Protein AF-A0A919ETE4-F1 (afdb_monomer)

Solvent-accessible surface area (backbone atoms only — not comparable to full-atom values): 8844 Å² total; per-residue (Å²): 81,72,77,43,59,31,54,39,94,52,47,66,60,52,53,51,51,52,54,72,72,40,58,71,69,30,76,49,52,43,32,42,53,29,65,78,16,50,42,47,67,75,45,42,98,31,30,56,82,55,47,74,87,55,42,72,46,75,54,49,67,69,58,55,54,50,52,41,42,78,70,48,30,44,78,79,45,79,37,37,54,84,43,38,67,59,46,56,53,28,39,25,54,49,49,52,47,41,70,76,53,60,84,50,76,52,91,86,49,97,58,77,67,52,71,66,57,54,49,54,46,51,52,51,54,61,70,40,45,65,58,45,51,51,25,43,49,41,19,58,70,60,38,52,86,40,18,50,84,70,40,46,18,52,15,35,28,41,35,27,31,34,97

Radius of gyration: 19.43 Å; Cα contacts (8 Å, |Δi|>4): 236; chains: 1; bounding box: 45×38×51 Å

Organism: NCBI:txid68183

Foldseek 3Di:
DAAPLQQDPCSLVVLLVVLVPADAQGKDKDKAFACQFVLCVVLPVQFCSVVPPRRVDHDHPVRVCVSCVVSQKDWPDKFQLVSADLCRQLSSLVVVLCVVLPDQCDPPHPDHDDPVSVVVSVVSVVVCVVVSVVSSCCSPPPCSVCCVVVSNRRMMMTMIGHD

Secondary structure (DSSP, 8-state):
-BS-GGG-S-HHHHHHHHHHHSPTT-EEEEEEE-TTSHHHHHHGGG-GGG-TTT------HHHHHHHHHHTTEEEEEEESTTT--TTHHHHHHHHHHHHHS-----TTSSSPPPHHHHHHHHHHHHHHHHHHHHHHHIIIIIITTTHHHHT--SEEEEEEEE-

Nearest PDB structures (foldseek):
  1vlm-assembly2_B  TM=7.765E-01  e=6.508E-02  Thermotoga maritima MSB8
  8zc7-assembly1_A  TM=5.623E-01  e=4.227E-02  Streptomyces caespitosus
  8zc8-assembly1_A  TM=5.745E-01  e=7.361E-02  Streptomyces caespitosus
  2aot-assembly2_B  TM=4.335E-01  e=1.577E-02  Homo sapiens
  1jqe-assembly1_A  TM=4.338E-01  e=2.146E-02  Homo sapiens

Structure (mmCIF, N/CA/C/O backbone):
data_AF-A0A919ETE4-F1
#
_entry.id   AF-A0A919ETE4-F1
#
loop_
_atom_site.group_PDB
_atom_site.id
_atom_site.type_symbol
_atom_site.label_atom_id
_atom_site.label_alt_id
_atom_site.label_comp_id
_atom_site.label_asym_id
_atom_site.label_entity_id
_atom_site.label_seq_id
_atom_site.pdbx_PDB_ins_code
_atom_site.Cartn_x
_atom_site.Cartn_y
_atom_site.Cartn_z
_atom_site.occupancy
_atom_site.B_iso_or_equiv
_atom_site.auth_seq_id
_atom_site.auth_comp_id
_atom_site.auth_asym_id
_atom_site.auth_atom_id
_atom_site.pdbx_PDB_model_num
ATOM 1 N N . MET A 1 1 ? 1.341 -3.177 13.742 1.00 96.56 1 MET A N 1
ATOM 2 C CA . MET A 1 1 ? 1.695 -3.990 12.565 1.00 96.56 1 MET A CA 1
ATOM 3 C C . MET A 1 1 ? 1.726 -3.050 11.376 1.00 96.56 1 MET A C 1
ATOM 5 O O . MET A 1 1 ? 0.670 -2.587 10.974 1.00 96.56 1 MET A O 1
ATOM 9 N N . PHE A 1 2 ? 2.913 -2.691 10.897 1.00 97.12 2 PHE A N 1
ATOM 10 C CA . PHE A 1 2 ? 3.079 -1.815 9.735 1.00 97.12 2 PHE A CA 1
ATOM 11 C C . PHE A 1 2 ? 3.636 -2.656 8.604 1.00 97.12 2 PHE A C 1
ATOM 13 O O . PHE A 1 2 ? 4.703 -3.237 8.794 1.00 97.12 2 PHE A O 1
ATOM 20 N N . HIS A 1 3 ? 2.906 -2.745 7.497 1.00 96.62 3 HIS A N 1
ATOM 21 C CA . HIS A 1 3 ? 3.310 -3.496 6.314 1.00 96.62 3 HIS A CA 1
ATOM 22 C C . HIS A 1 3 ? 3.853 -4.897 6.632 1.00 96.62 3 HIS A C 1
ATOM 24 O O . HIS A 1 3 ? 4.999 -5.244 6.357 1.00 96.62 3 HIS A O 1
ATOM 30 N N . TYR A 1 4 ? 3.041 -5.668 7.352 1.00 96.88 4 TYR A N 1
ATOM 31 C CA . TYR A 1 4 ? 3.407 -6.978 7.892 1.00 96.88 4 TYR A CA 1
ATOM 32 C C . TYR A 1 4 ? 2.308 -8.007 7.645 1.00 96.88 4 TYR A C 1
ATOM 34 O O . TYR A 1 4 ? 2.584 -9.125 7.219 1.00 96.88 4 TYR A O 1
ATOM 42 N N . LEU A 1 5 ? 1.056 -7.644 7.931 1.00 97.88 5 LEU A N 1
ATOM 43 C CA . LEU A 1 5 ? -0.057 -8.589 7.934 1.00 97.88 5 LEU A CA 1
ATOM 44 C C . LEU A 1 5 ? -0.320 -9.171 6.534 1.00 97.88 5 LEU A C 1
ATOM 46 O O . LEU A 1 5 ? -0.675 -10.339 6.415 1.00 97.88 5 LEU A O 1
ATOM 50 N N . GLU A 1 6 ? -0.088 -8.384 5.484 1.00 97.31 6 GLU A N 1
ATOM 51 C CA . GLU A 1 6 ? -0.179 -8.783 4.077 1.00 97.31 6 GLU A CA 1
ATOM 52 C C . GLU A 1 6 ? 0.856 -9.841 3.664 1.00 97.31 6 GLU A C 1
ATOM 54 O O . GLU A 1 6 ? 0.636 -10.566 2.693 1.00 97.31 6 GLU A O 1
ATOM 59 N N . HIS A 1 7 ? 1.959 -9.950 4.410 1.00 97.38 7 HIS A N 1
ATOM 60 C CA . HIS A 1 7 ? 3.019 -10.937 4.202 1.00 97.38 7 HIS A CA 1
ATOM 61 C C . HIS A 1 7 ? 2.805 -12.224 5.008 1.00 97.38 7 HIS A C 1
ATOM 63 O O . HIS A 1 7 ? 3.487 -13.222 4.765 1.00 97.38 7 HIS A O 1
ATOM 69 N N . SER A 1 8 ? 1.901 -12.213 5.994 1.00 96.69 8 SER A N 1
ATOM 70 C CA . SER A 1 8 ? 1.642 -13.391 6.820 1.00 96.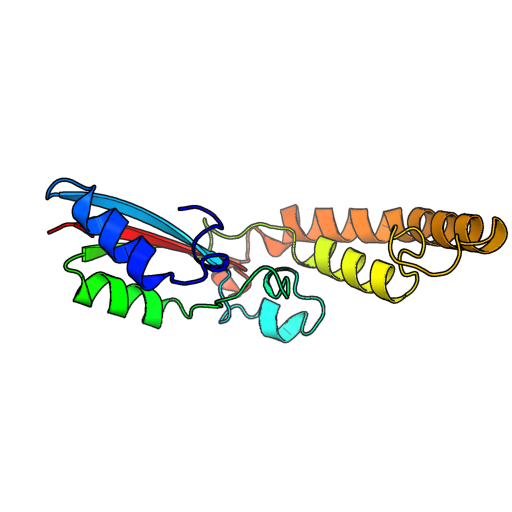69 8 SER A CA 1
ATOM 71 C C . SER A 1 8 ? 0.990 -14.496 5.994 1.00 96.69 8 SER A C 1
ATOM 73 O O . SER A 1 8 ? 0.146 -14.232 5.148 1.00 96.69 8 SER A O 1
ATOM 75 N N . THR A 1 9 ? 1.358 -15.748 6.264 1.00 96.56 9 THR A N 1
ATOM 76 C CA . THR A 1 9 ? 0.700 -16.925 5.669 1.00 96.56 9 THR A CA 1
ATOM 77 C C . THR A 1 9 ? -0.628 -17.262 6.351 1.00 96.56 9 THR A C 1
ATOM 79 O O . THR A 1 9 ? -1.449 -17.975 5.777 1.00 96.56 9 THR A O 1
ATOM 82 N N . ASP A 1 10 ? -0.844 -16.754 7.568 1.00 97.50 10 ASP A N 1
ATOM 83 C CA . ASP A 1 10 ? -2.084 -16.891 8.330 1.00 97.50 10 ASP A CA 1
ATOM 84 C C . ASP A 1 10 ? -2.359 -15.576 9.082 1.00 97.50 10 ASP A C 1
ATOM 86 O O . ASP A 1 10 ? -2.061 -15.447 10.275 1.00 97.50 10 ASP A O 1
ATOM 90 N N . PRO A 1 11 ? -2.905 -14.558 8.394 1.00 97.44 11 PRO A N 1
ATOM 91 C CA . PRO A 1 11 ? -3.186 -13.272 9.017 1.00 97.44 11 PRO A CA 1
ATOM 92 C C . PRO A 1 11 ? -4.208 -13.386 10.149 1.00 97.44 11 PRO A C 1
ATOM 94 O O . PRO A 1 11 ? -4.194 -12.582 11.076 1.00 97.44 11 PRO A O 1
ATOM 97 N N . ASP A 1 12 ? -5.094 -14.381 10.109 1.00 97.81 12 ASP A N 1
ATOM 98 C CA . ASP A 1 12 ? -6.099 -14.549 11.148 1.00 97.81 12 ASP A CA 1
ATOM 99 C C . ASP A 1 12 ? -5.476 -15.007 12.471 1.00 97.81 12 ASP A C 1
ATOM 101 O O . ASP A 1 12 ? -5.833 -14.516 13.545 1.00 97.81 12 ASP A O 1
ATOM 105 N N . ARG A 1 13 ? -4.491 -15.907 12.405 1.00 98.31 13 ARG A N 1
ATOM 106 C CA . ARG A 1 13 ? -3.678 -16.272 13.567 1.00 98.31 13 ARG A CA 1
ATOM 107 C C . ARG A 1 13 ? -2.951 -15.066 14.157 1.00 98.31 13 ARG A C 1
ATOM 109 O O . ARG A 1 13 ? -2.966 -14.923 15.378 1.00 98.31 13 ARG A O 1
ATOM 116 N N . GLU A 1 14 ? -2.383 -14.193 13.327 1.00 98.38 14 GLU A N 1
ATOM 117 C CA . GLU A 1 14 ? -1.711 -12.971 13.797 1.00 98.38 14 GLU A CA 1
ATOM 118 C C . GLU A 1 14 ? -2.676 -12.026 14.532 1.00 98.38 14 GLU A C 1
ATOM 120 O O . GLU A 1 14 ? -2.351 -11.496 15.596 1.00 98.38 14 GLU A O 1
ATOM 125 N N . LEU A 1 15 ? -3.899 -11.851 14.017 1.00 98.50 15 LEU A N 1
ATOM 126 C CA . LEU A 1 15 ? -4.918 -11.021 14.667 1.00 98.50 15 LEU A CA 1
ATOM 127 C C . LEU A 1 15 ? -5.379 -11.602 16.011 1.00 98.50 15 LEU A C 1
ATOM 129 O O . LEU A 1 15 ? -5.535 -10.853 16.979 1.00 98.50 15 LEU A O 1
ATOM 133 N N . ARG A 1 16 ? -5.573 -12.926 16.101 1.00 98.56 16 ARG A N 1
ATOM 134 C CA . ARG A 1 16 ? -5.905 -13.596 17.372 1.00 98.56 16 ARG A CA 1
ATOM 135 C C . ARG A 1 16 ? -4.775 -13.464 18.390 1.00 98.56 16 ARG A C 1
ATOM 137 O O . ARG A 1 16 ? -5.040 -13.110 19.535 1.00 98.56 16 ARG A O 1
ATOM 144 N N . ALA A 1 17 ? -3.529 -13.669 17.966 1.00 98.31 17 ALA A N 1
ATOM 145 C CA . ALA A 1 17 ? -2.362 -13.498 18.828 1.00 98.31 17 ALA A CA 1
ATOM 146 C C . ALA A 1 17 ? -2.249 -12.055 19.349 1.00 98.31 17 ALA A C 1
ATOM 148 O O . ALA A 1 17 ? -1.993 -11.837 20.533 1.00 98.31 17 ALA A O 1
ATOM 149 N N . ALA A 1 18 ? -2.514 -11.059 18.497 1.00 98.19 18 ALA A N 1
ATOM 150 C CA . ALA A 1 18 ? -2.558 -9.662 18.917 1.00 98.19 18 ALA A CA 1
ATOM 151 C C . ALA A 1 18 ? -3.674 -9.394 19.940 1.00 98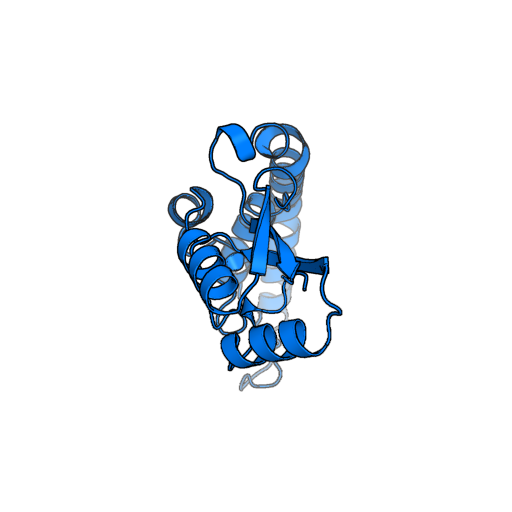.19 18 ALA A C 1
ATOM 153 O O . ALA A 1 18 ? -3.456 -8.664 20.905 1.00 98.19 18 ALA A O 1
ATOM 154 N N . HIS A 1 19 ? -4.855 -9.995 19.760 1.00 98.19 19 HIS A N 1
ATOM 155 C CA . HIS A 1 19 ? -5.939 -9.905 20.738 1.00 98.19 19 HIS A CA 1
ATOM 156 C C . HIS A 1 19 ? -5.532 -10.495 22.091 1.00 98.19 19 HIS A C 1
ATOM 158 O O . HIS A 1 19 ? -5.686 -9.830 23.112 1.00 98.19 19 HIS A O 1
ATOM 164 N N . GLU A 1 20 ? -4.979 -11.710 22.105 1.00 98.00 20 GLU A N 1
ATOM 165 C CA . GLU A 1 20 ? -4.532 -12.393 23.325 1.00 98.00 20 GLU A CA 1
ATOM 166 C C . GLU A 1 20 ? -3.457 -11.601 24.080 1.00 98.00 20 GLU A C 1
ATOM 168 O O . GLU A 1 20 ? -3.528 -11.496 25.305 1.00 98.00 20 GLU A O 1
ATOM 173 N N . ALA A 1 21 ? -2.506 -11.002 23.358 1.00 98.00 21 ALA A N 1
ATOM 174 C CA . ALA A 1 21 ? -1.392 -10.257 23.939 1.00 98.00 21 ALA A CA 1
ATOM 175 C C . ALA A 1 21 ? -1.785 -8.890 24.532 1.00 98.00 21 ALA A C 1
ATOM 177 O O . ALA A 1 21 ? -1.102 -8.387 25.426 1.00 98.00 21 ALA A O 1
ATOM 178 N N . LEU A 1 22 ? -2.851 -8.256 24.037 1.00 98.25 22 LEU A N 1
ATOM 179 C CA . LEU A 1 22 ? -3.281 -6.933 24.499 1.00 98.25 22 LEU A CA 1
ATOM 180 C C . LEU A 1 22 ? -4.125 -7.035 25.767 1.00 98.25 22 LEU A C 1
ATOM 182 O O . LEU A 1 22 ? -5.050 -7.825 25.815 1.00 98.25 22 LEU A O 1
ATOM 186 N N . CYS A 1 23 ? -3.912 -6.181 26.765 1.00 97.12 23 CYS A N 1
ATOM 187 C CA . CYS A 1 23 ? -4.875 -6.045 27.865 1.00 97.12 23 CYS A CA 1
ATOM 188 C C . CYS A 1 23 ? -6.228 -5.492 27.359 1.00 97.12 23 CYS A C 1
ATOM 190 O O . CYS A 1 23 ? -6.251 -4.798 26.335 1.00 97.12 23 CYS A O 1
ATOM 192 N N . PRO A 1 24 ? -7.349 -5.717 28.076 1.00 97.25 24 PRO A N 1
ATOM 193 C CA . PRO A 1 24 ? -8.601 -5.004 27.815 1.00 97.25 24 PRO A CA 1
ATOM 194 C C . PRO A 1 24 ? -8.378 -3.484 27.767 1.00 97.25 24 PRO A C 1
ATOM 196 O O . PRO A 1 24 ? -7.654 -2.929 28.596 1.00 97.25 24 PRO A O 1
ATOM 199 N N . GLY A 1 25 ? -8.940 -2.810 26.762 1.00 97.44 25 GLY A N 1
ATOM 200 C CA . GLY A 1 25 ? -8.687 -1.391 26.478 1.00 97.44 25 GLY A CA 1
ATOM 201 C C . GLY A 1 25 ? -7.383 -1.090 25.720 1.00 97.44 25 GLY A C 1
ATOM 202 O O . GLY A 1 25 ? -7.165 0.057 25.322 1.00 97.44 25 GLY A O 1
ATOM 203 N N . GLY A 1 26 ? -6.528 -2.089 25.482 1.00 98.25 26 GLY A N 1
ATOM 204 C CA . GLY A 1 26 ? -5.322 -1.973 24.661 1.00 98.25 26 GLY A CA 1
ATOM 205 C C . GLY A 1 26 ? -5.638 -1.701 23.188 1.00 98.25 26 GLY A C 1
ATOM 206 O O . GLY A 1 26 ? -6.717 -2.039 22.703 1.00 98.25 26 GLY A O 1
ATOM 207 N N . HIS A 1 27 ? -4.698 -1.082 22.468 1.00 98.50 27 HIS A N 1
ATOM 208 C CA . HIS A 1 27 ? -4.883 -0.700 21.067 1.00 98.50 27 HIS A CA 1
ATOM 209 C C . HIS A 1 27 ? -3.974 -1.506 20.140 1.00 98.50 27 HIS A C 1
ATOM 211 O O . HIS A 1 27 ? -2.772 -1.625 20.368 1.00 98.50 27 HIS A O 1
ATOM 217 N N . LEU A 1 28 ? -4.563 -2.004 19.060 1.00 98.56 28 LEU A N 1
ATOM 218 C CA . LEU A 1 28 ? -3.899 -2.601 17.919 1.00 98.56 28 LEU A CA 1
ATOM 219 C C . LEU A 1 28 ? -3.926 -1.603 16.763 1.00 98.56 28 LEU A C 1
ATOM 221 O O . LEU A 1 28 ? -4.991 -1.157 16.344 1.00 98.56 28 LEU A O 1
ATOM 225 N N . LEU A 1 29 ? -2.753 -1.265 16.239 1.00 98.50 29 LEU A N 1
ATOM 226 C CA . LEU A 1 29 ? -2.610 -0.461 15.029 1.00 98.50 29 LEU A CA 1
ATOM 227 C C . LEU A 1 29 ? -2.157 -1.370 13.888 1.00 98.50 29 LEU A C 1
ATOM 229 O O . LEU A 1 29 ? -1.144 -2.066 14.023 1.00 98.50 29 LEU A O 1
ATOM 233 N N . ILE A 1 30 ? -2.902 -1.366 12.785 1.00 98.62 30 ILE A N 1
ATOM 234 C CA . ILE A 1 30 ? -2.595 -2.124 11.567 1.00 98.62 30 ILE A CA 1
ATOM 235 C C . ILE A 1 30 ? -2.560 -1.160 10.388 1.00 98.62 30 ILE A C 1
ATOM 237 O O . ILE A 1 30 ? -3.502 -0.396 10.209 1.00 98.62 30 ILE A O 1
ATOM 241 N N . GLU A 1 31 ? -1.504 -1.226 9.589 1.00 98.62 31 GLU A N 1
ATOM 242 C CA . GLU A 1 31 ? -1.357 -0.514 8.321 1.00 98.62 31 GLU A CA 1
ATOM 243 C C . GLU A 1 31 ? -0.952 -1.509 7.238 1.00 98.62 31 GLU A C 1
ATOM 245 O O . GLU A 1 31 ? 0.014 -2.253 7.426 1.00 98.62 31 GLU A O 1
ATOM 250 N N . VAL A 1 32 ? -1.727 -1.552 6.154 1.00 98.19 32 VAL A N 1
ATOM 251 C CA . VAL A 1 32 ? -1.556 -2.485 5.031 1.00 98.19 32 VAL A CA 1
ATOM 252 C C . VAL A 1 32 ? -1.943 -1.798 3.713 1.00 98.19 32 VAL A C 1
ATOM 254 O O . VAL A 1 32 ? -2.668 -0.797 3.740 1.00 98.19 32 VAL A O 1
ATOM 257 N N . PRO A 1 33 ? -1.499 -2.322 2.556 1.00 97.88 33 PRO A N 1
ATOM 258 C CA . PRO A 1 33 ? -1.925 -1.848 1.249 1.00 97.88 33 PRO A CA 1
ATOM 259 C C . PRO A 1 33 ? -3.441 -1.820 1.081 1.00 97.88 33 PRO A C 1
ATOM 261 O O . PRO A 1 33 ? -4.137 -2.743 1.507 1.00 97.88 33 PRO A O 1
ATOM 264 N N . ASP A 1 34 ? -3.933 -0.795 0.390 1.00 97.69 34 ASP A N 1
ATOM 265 C CA . ASP A 1 34 ? -5.348 -0.648 0.067 1.00 97.69 34 ASP A CA 1
ATOM 266 C C . ASP A 1 34 ? -5.636 -1.122 -1.369 1.00 97.69 34 ASP A C 1
ATOM 268 O O . ASP A 1 34 ? -5.406 -0.363 -2.317 1.00 97.69 34 ASP A O 1
ATOM 272 N N . PRO A 1 35 ? -6.161 -2.346 -1.581 1.00 96.38 35 PRO A N 1
ATOM 273 C CA . PRO A 1 35 ? -6.520 -2.811 -2.921 1.00 96.38 35 PRO A CA 1
ATOM 274 C C . PRO A 1 35 ? -7.683 -2.038 -3.556 1.00 96.38 35 PRO A C 1
ATOM 276 O O . PRO A 1 35 ? -7.910 -2.175 -4.759 1.00 96.38 35 PRO A O 1
ATOM 279 N N . GLU A 1 36 ? -8.433 -1.250 -2.782 1.00 96.75 36 GLU A N 1
ATOM 280 C CA . GLU A 1 36 ? -9.528 -0.408 -3.272 1.00 96.75 36 GLU A CA 1
ATOM 281 C C . GLU A 1 36 ? -9.040 0.983 -3.715 1.00 96.75 36 GLU A C 1
ATOM 283 O O . GLU A 1 36 ? -9.802 1.752 -4.316 1.00 96.75 36 GLU A O 1
ATOM 288 N N . SER A 1 37 ? -7.752 1.281 -3.510 1.00 96.88 37 SER A N 1
ATOM 289 C CA . SER A 1 37 ? -7.098 2.481 -4.018 1.00 96.88 37 SER A CA 1
ATOM 290 C C . SER A 1 37 ? -7.292 2.634 -5.522 1.00 96.88 37 SER A C 1
ATOM 292 O O . SER A 1 37 ? -7.093 1.704 -6.312 1.00 96.88 37 SER A O 1
ATOM 294 N N . ARG A 1 38 ? -7.575 3.856 -5.981 1.00 97.12 38 ARG A N 1
ATOM 295 C CA . ARG A 1 38 ? -7.626 4.131 -7.423 1.00 97.12 38 ARG A CA 1
ATOM 296 C C . ARG A 1 38 ? -6.268 3.931 -8.089 1.00 97.12 38 ARG A C 1
ATOM 298 O O . ARG A 1 38 ? -6.245 3.636 -9.285 1.00 97.12 38 ARG A O 1
ATOM 305 N N . TYR A 1 39 ? -5.158 4.025 -7.349 1.00 96.75 39 TYR A N 1
ATOM 306 C CA . TYR A 1 39 ? -3.843 3.699 -7.899 1.00 96.75 39 TYR A CA 1
ATOM 307 C C . TYR A 1 39 ? -3.709 2.238 -8.312 1.00 96.75 39 TYR A C 1
ATOM 309 O O . TYR A 1 39 ? -3.125 1.985 -9.366 1.00 96.75 39 TYR A O 1
ATOM 317 N N . ALA A 1 40 ? -4.346 1.307 -7.599 1.00 96.06 40 ALA A N 1
ATOM 318 C CA . ALA A 1 40 ? -4.366 -0.102 -7.984 1.00 96.06 40 ALA A CA 1
ATOM 319 C C . ALA A 1 40 ? -4.915 -0.298 -9.407 1.00 96.06 40 ALA A C 1
ATOM 321 O O . ALA A 1 40 ? -4.379 -1.079 -10.195 1.00 96.06 40 ALA A O 1
ATOM 322 N N . ARG A 1 41 ? -5.948 0.473 -9.778 1.00 95.69 41 ARG A N 1
ATOM 323 C CA . ARG A 1 41 ? -6.524 0.454 -11.131 1.00 95.69 41 ARG A CA 1
ATOM 324 C C . ARG A 1 41 ? -5.703 1.258 -12.140 1.00 95.69 41 ARG A C 1
ATOM 326 O O . ARG A 1 41 ? -5.516 0.786 -13.257 1.00 95.69 41 ARG A O 1
ATOM 333 N N . LEU A 1 42 ? -5.254 2.462 -11.782 1.00 97.25 42 LEU A N 1
ATOM 334 C CA . LEU A 1 42 ? -4.554 3.368 -12.705 1.00 97.25 42 LEU A CA 1
ATOM 335 C C . LEU A 1 42 ? -3.171 2.848 -13.100 1.00 97.25 42 LEU A C 1
ATOM 337 O O . LEU A 1 42 ? -2.808 2.891 -14.272 1.00 97.25 42 LEU A O 1
ATOM 341 N N . LEU A 1 43 ? -2.405 2.361 -12.126 1.00 97.62 43 LEU A N 1
ATOM 342 C CA . LEU A 1 43 ? -1.053 1.857 -12.350 1.00 97.62 43 LEU A CA 1
ATOM 343 C C . LEU A 1 43 ? -1.066 0.390 -12.792 1.00 97.62 43 LEU A C 1
ATOM 345 O O . LEU A 1 43 ? -0.108 -0.073 -13.415 1.00 97.62 43 LEU A O 1
ATOM 349 N N . GLY A 1 44 ? -2.166 -0.331 -12.544 1.00 96.50 44 GLY A N 1
ATOM 350 C CA . GLY A 1 44 ? -2.359 -1.703 -13.002 1.00 96.50 44 GLY A CA 1
ATOM 351 C C . GLY A 1 44 ? -1.182 -2.576 -12.581 1.00 96.50 44 GLY A C 1
ATOM 352 O O . GLY A 1 44 ? -0.778 -2.548 -11.425 1.00 96.50 44 GLY A O 1
ATOM 353 N N . ARG A 1 45 ? -0.564 -3.296 -13.524 1.00 95.88 45 ARG A N 1
ATOM 354 C CA . ARG A 1 45 ? 0.607 -4.158 -13.255 1.00 95.88 45 ARG A CA 1
ATOM 355 C C . ARG A 1 45 ? 1.828 -3.439 -12.659 1.00 95.88 45 ARG A C 1
ATOM 357 O O . ARG A 1 45 ? 2.734 -4.110 -12.182 1.00 95.88 45 ARG A O 1
ATOM 364 N N . TRP A 1 46 ? 1.873 -2.108 -12.719 1.00 97.38 46 TRP A N 1
ATOM 365 C CA . TRP A 1 46 ? 2.962 -1.284 -12.189 1.00 97.38 46 TRP A CA 1
ATOM 366 C C . TRP A 1 46 ? 2.681 -0.732 -10.792 1.00 97.38 46 TRP A C 1
ATOM 368 O O . TRP A 1 46 ? 3.471 0.053 -10.277 1.00 97.38 46 TRP A O 1
ATOM 378 N N . TRP A 1 47 ? 1.561 -1.105 -10.175 1.00 97.69 47 TRP A N 1
ATOM 379 C CA . TRP A 1 47 ? 1.286 -0.721 -8.800 1.00 97.69 47 TRP A CA 1
ATOM 380 C C . TRP A 1 47 ? 2.152 -1.553 -7.846 1.00 97.69 47 TRP A C 1
ATOM 382 O O . TRP A 1 47 ? 1.994 -2.772 -7.750 1.00 97.69 47 TRP A O 1
ATOM 392 N N . LEU A 1 48 ? 3.090 -0.892 -7.160 1.00 96.38 48 LEU A N 1
ATOM 393 C CA . LEU A 1 48 ? 4.065 -1.542 -6.278 1.00 96.38 48 LEU A CA 1
ATOM 394 C C . LEU A 1 48 ? 3.430 -2.466 -5.232 1.00 96.38 48 LEU A C 1
ATOM 396 O O . LEU A 1 48 ? 3.943 -3.575 -5.074 1.00 96.38 48 LEU A O 1
ATOM 400 N N . PRO A 1 49 ? 2.322 -2.091 -4.564 1.00 96.44 49 PRO A N 1
ATOM 401 C CA . PRO A 1 49 ? 1.717 -2.931 -3.542 1.00 96.44 49 PRO A CA 1
ATOM 402 C C . PRO A 1 49 ? 1.130 -4.253 -4.036 1.00 96.44 49 PRO A C 1
ATOM 404 O O . PRO A 1 49 ? 0.712 -5.048 -3.202 1.00 96.44 49 PRO A O 1
ATOM 407 N N . TRP A 1 50 ? 1.131 -4.568 -5.338 1.00 95.25 50 TRP A N 1
ATOM 408 C CA . TRP A 1 50 ? 0.925 -5.964 -5.737 1.00 95.25 50 TRP A CA 1
ATOM 409 C C . TRP A 1 50 ? 2.018 -6.872 -5.173 1.00 95.25 50 TRP A C 1
ATOM 411 O O . TRP A 1 50 ? 1.699 -7.968 -4.728 1.00 95.25 50 TRP A O 1
ATOM 421 N N . LEU A 1 51 ? 3.280 -6.420 -5.229 1.00 92.62 51 LEU A N 1
ATOM 422 C CA . LEU A 1 51 ? 4.506 -7.030 -4.694 1.00 92.62 51 LEU A CA 1
ATOM 423 C C . LEU A 1 51 ? 4.541 -8.570 -4.672 1.00 92.62 51 LEU A C 1
ATOM 425 O O . LEU A 1 51 ? 5.085 -9.175 -3.750 1.00 92.62 51 LEU A O 1
ATOM 429 N N . GLN A 1 52 ? 3.966 -9.236 -5.673 1.00 85.81 52 GLN A N 1
ATOM 430 C CA . GLN A 1 52 ? 3.921 -10.694 -5.694 1.00 85.81 52 GLN A CA 1
ATOM 431 C C . GLN A 1 52 ? 5.339 -11.255 -5.884 1.00 85.81 52 GLN A C 1
ATOM 433 O O . GLN A 1 52 ? 6.096 -10.712 -6.694 1.00 85.81 52 GLN A O 1
ATOM 438 N N . PRO A 1 53 ? 5.733 -12.325 -5.165 1.00 90.38 53 PRO A N 1
ATOM 439 C CA . PRO A 1 53 ? 4.926 -13.182 -4.283 1.00 90.38 53 PRO A CA 1
ATOM 440 C C . PRO A 1 53 ? 4.966 -12.799 -2.785 1.00 90.38 53 PRO A C 1
ATOM 442 O O . PRO A 1 53 ? 4.664 -13.630 -1.937 1.00 90.38 53 PRO A O 1
ATOM 445 N N . GLN A 1 54 ? 5.407 -11.589 -2.428 1.00 94.12 54 GLN A N 1
ATOM 446 C CA . GLN A 1 54 ? 5.592 -11.184 -1.029 1.00 94.12 54 GLN A CA 1
ATOM 447 C C . GLN A 1 54 ? 4.276 -10.803 -0.341 1.00 94.12 54 GLN A C 1
ATOM 449 O O . GLN A 1 54 ? 4.108 -11.128 0.831 1.00 94.12 54 GLN A O 1
ATOM 454 N N . HIS A 1 55 ? 3.362 -10.111 -1.032 1.00 96.50 55 HIS A N 1
ATOM 455 C CA . HIS A 1 55 ? 2.024 -9.805 -0.508 1.00 96.50 55 HIS A CA 1
ATOM 456 C C . HIS A 1 55 ? 1.065 -10.956 -0.814 1.00 96.50 55 HIS A C 1
ATOM 458 O O . HIS A 1 55 ? 0.472 -11.036 -1.892 1.00 96.50 55 HIS A O 1
ATOM 464 N N . LEU A 1 56 ? 0.903 -11.848 0.158 1.00 96.19 56 LEU A N 1
ATOM 465 C CA . LEU A 1 56 ? 0.008 -13.001 0.073 1.00 96.19 56 LEU A CA 1
ATOM 466 C C . LEU A 1 56 ? -1.464 -12.593 0.196 1.00 96.19 56 LEU A C 1
ATOM 468 O O . LEU A 1 56 ? -2.348 -13.264 -0.338 1.00 96.19 56 LEU A O 1
ATOM 472 N N . HIS A 1 57 ? -1.728 -11.475 0.875 1.00 95.06 57 HIS A N 1
ATOM 473 C CA . HIS A 1 57 ? -3.071 -10.966 1.108 1.00 95.06 57 HIS A CA 1
ATOM 474 C C . HIS A 1 57 ? -3.176 -9.490 0.752 1.00 95.06 57 HIS A C 1
ATOM 476 O O . HIS A 1 57 ? -2.409 -8.665 1.232 1.00 95.06 57 HIS A O 1
ATOM 482 N N . LEU A 1 58 ? -4.204 -9.145 -0.017 1.00 95.56 58 LEU A N 1
ATOM 483 C CA . LEU A 1 58 ? -4.617 -7.764 -0.225 1.00 95.56 58 LEU A CA 1
ATOM 484 C C . LEU A 1 58 ? -6.030 -7.614 0.302 1.00 95.56 58 LEU A C 1
ATOM 486 O O . LEU A 1 58 ? -6.980 -8.176 -0.244 1.00 95.56 58 LEU A O 1
ATOM 490 N N . MET A 1 59 ? -6.141 -6.928 1.432 1.00 96.25 59 MET A N 1
ATOM 491 C CA . MET A 1 59 ? -7.351 -6.902 2.236 1.00 96.25 59 MET A CA 1
ATOM 492 C C . MET A 1 59 ? -8.114 -5.609 1.975 1.00 96.25 59 MET A C 1
ATOM 494 O O . MET A 1 59 ? -7.613 -4.550 2.323 1.00 96.25 59 MET A O 1
ATOM 498 N N . PRO A 1 60 ? -9.338 -5.661 1.428 1.00 97.56 60 PRO A N 1
ATOM 499 C CA . PRO A 1 60 ? -10.242 -4.521 1.496 1.00 97.56 60 PRO A CA 1
ATOM 500 C C . PRO A 1 60 ? -10.453 -4.103 2.955 1.00 97.56 60 PRO A C 1
ATOM 502 O O . PRO A 1 60 ? -10.659 -4.967 3.822 1.00 97.56 60 PRO A O 1
ATOM 505 N N . VAL A 1 61 ? -10.464 -2.799 3.233 1.00 98.19 61 VAL A N 1
ATOM 506 C CA . VAL A 1 61 ? -10.562 -2.263 4.604 1.00 98.19 61 VAL A CA 1
ATOM 507 C C . VAL A 1 61 ? -11.796 -2.793 5.340 1.00 98.19 61 VAL A C 1
ATOM 509 O O . VAL A 1 61 ? -11.732 -3.165 6.516 1.00 98.19 61 VAL A O 1
ATOM 512 N N . ALA A 1 62 ? -12.912 -2.950 4.620 1.00 98.38 62 ALA A N 1
ATOM 513 C CA . ALA A 1 62 ? -14.158 -3.488 5.153 1.00 98.38 62 ALA A CA 1
ATOM 514 C C . ALA A 1 62 ? -14.022 -4.934 5.666 1.00 98.38 62 ALA A C 1
ATOM 516 O O . ALA A 1 62 ? -14.661 -5.300 6.657 1.00 98.38 62 ALA A O 1
ATOM 517 N N . ASN A 1 63 ? -13.185 -5.757 5.024 1.00 98.31 63 ASN A N 1
ATOM 518 C CA . ASN A 1 63 ? -12.948 -7.137 5.444 1.00 98.31 63 ASN A CA 1
ATOM 519 C C . ASN A 1 63 ? -12.125 -7.190 6.731 1.00 98.31 63 ASN A C 1
ATOM 521 O O . ASN A 1 63 ? -12.500 -7.919 7.651 1.00 98.31 63 ASN A O 1
ATOM 525 N N . LEU A 1 64 ? -11.059 -6.389 6.826 1.00 98.44 64 LEU A N 1
ATOM 526 C CA . LEU A 1 64 ? -10.245 -6.334 8.038 1.00 98.44 64 LEU A CA 1
ATOM 527 C C . LEU A 1 64 ? -11.039 -5.753 9.215 1.00 98.44 64 LEU A C 1
ATOM 529 O O . LEU A 1 64 ? -11.008 -6.311 10.309 1.00 98.44 64 LEU A O 1
ATOM 533 N N . ARG A 1 65 ? -11.825 -4.693 8.985 1.00 98.69 65 ARG A N 1
ATOM 534 C CA . ARG A 1 65 ? -12.702 -4.102 10.006 1.00 98.69 65 ARG A CA 1
ATOM 535 C C . ARG A 1 65 ? -13.712 -5.110 10.547 1.00 98.69 65 ARG A C 1
ATOM 537 O O . ARG A 1 65 ? -13.880 -5.207 11.761 1.00 98.69 65 ARG A O 1
ATOM 544 N N . ARG A 1 66 ? -14.371 -5.863 9.658 1.00 98.62 66 ARG A N 1
ATOM 545 C CA . ARG A 1 66 ? -15.303 -6.929 10.051 1.00 98.62 66 ARG A CA 1
ATOM 546 C C . ARG A 1 66 ? -14.589 -7.981 10.890 1.00 98.62 66 ARG A C 1
ATOM 548 O O . ARG A 1 66 ? -15.063 -8.308 11.970 1.00 98.62 66 ARG A O 1
ATOM 555 N N . ARG A 1 67 ? -13.418 -8.444 10.444 1.00 98.44 67 ARG A N 1
ATOM 556 C CA . ARG A 1 67 ? -12.697 -9.489 11.168 1.00 98.44 67 ARG A CA 1
ATOM 557 C C . ARG A 1 67 ? -12.226 -9.043 12.552 1.00 98.44 67 ARG A C 1
ATOM 559 O O . ARG A 1 67 ? -12.327 -9.810 13.502 1.00 98.44 67 ARG A O 1
ATOM 566 N N . LEU A 1 68 ? -11.751 -7.805 12.679 1.00 98.62 68 LEU A N 1
ATOM 567 C CA . LEU A 1 68 ? -11.403 -7.211 13.971 1.00 98.62 68 LEU A CA 1
ATOM 568 C C . LEU A 1 68 ? -12.617 -7.164 14.913 1.00 98.62 68 LEU A C 1
ATOM 570 O O . LEU A 1 68 ? -12.482 -7.509 16.084 1.00 98.62 68 LEU A O 1
ATOM 574 N N . ALA A 1 69 ? -13.798 -6.799 14.403 1.00 98.56 69 ALA A N 1
ATOM 575 C CA . ALA A 1 69 ? -15.031 -6.797 15.189 1.00 98.56 69 ALA A CA 1
ATOM 576 C C . ALA A 1 69 ? -15.410 -8.203 15.684 1.00 98.56 69 ALA A C 1
ATOM 578 O O . ALA A 1 69 ? -15.709 -8.366 16.865 1.00 98.56 69 ALA A O 1
ATOM 579 N N . ASP A 1 70 ? -15.314 -9.223 14.824 1.00 98.44 70 ASP A N 1
ATOM 580 C CA . ASP A 1 70 ? -15.586 -10.621 15.196 1.00 98.44 70 ASP A CA 1
ATOM 581 C C . ASP A 1 70 ? -14.644 -11.136 16.301 1.00 98.44 70 ASP A C 1
ATOM 583 O O . ASP A 1 70 ? -14.999 -12.038 17.057 1.00 98.44 70 ASP A O 1
ATOM 587 N N . LEU A 1 71 ? -13.437 -10.570 16.395 1.00 98.19 71 LEU A N 1
ATOM 588 C CA . LEU A 1 71 ? -12.437 -10.893 17.414 1.00 98.19 71 LEU A CA 1
ATOM 589 C C . LEU A 1 71 ? -12.595 -10.085 18.713 1.00 98.19 71 LEU A C 1
ATOM 591 O O . LEU A 1 71 ? -11.783 -10.252 19.615 1.00 98.19 71 LEU A O 1
ATOM 595 N N . GLY A 1 72 ? -13.607 -9.220 18.828 1.00 98.12 72 GLY A N 1
ATOM 596 C CA . GLY A 1 72 ? -13.833 -8.407 20.029 1.00 98.12 72 GLY A CA 1
ATOM 597 C C . GLY A 1 72 ? -13.066 -7.082 20.051 1.00 98.12 72 GLY A C 1
ATOM 598 O O . GLY A 1 72 ? -12.938 -6.454 21.103 1.00 98.12 72 GLY A O 1
ATOM 599 N N . PHE A 1 73 ? -12.566 -6.613 18.906 1.00 98.62 73 PHE A N 1
ATOM 600 C CA . PHE A 1 73 ? -12.048 -5.253 18.788 1.00 98.62 73 PHE A CA 1
ATOM 601 C C . PHE A 1 73 ? -13.129 -4.257 18.364 1.00 98.62 73 PHE A C 1
ATOM 603 O O . PHE A 1 73 ? -14.059 -4.560 17.624 1.00 98.62 73 PHE A O 1
ATOM 610 N N . THR A 1 74 ? -12.952 -3.002 18.761 1.00 98.56 74 THR A N 1
ATOM 611 C CA . THR A 1 74 ? -13.692 -1.854 18.229 1.00 98.56 74 THR A CA 1
ATOM 612 C C . THR A 1 74 ? -12.737 -0.972 17.440 1.00 98.56 74 THR A C 1
ATOM 614 O O . THR A 1 74 ? -11.787 -0.444 18.011 1.00 98.56 74 THR A O 1
ATOM 617 N N . VAL A 1 75 ? -12.969 -0.786 16.140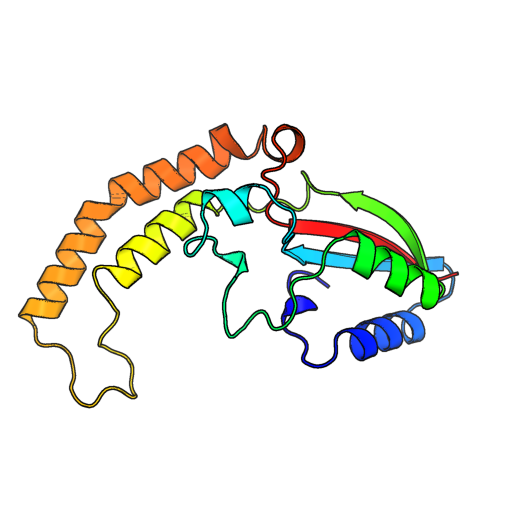 1.00 98.50 75 VAL A N 1
ATOM 618 C CA . VAL A 1 75 ? -12.186 0.174 15.345 1.00 98.50 75 VAL A CA 1
ATOM 619 C C . VAL A 1 75 ? -12.552 1.593 15.774 1.00 98.50 75 VAL A C 1
ATOM 621 O O . VAL A 1 75 ? -13.709 1.992 15.679 1.00 98.50 75 VAL A O 1
ATOM 624 N N . VAL A 1 76 ? -11.563 2.330 16.277 1.00 98.50 76 VAL A N 1
ATOM 625 C CA . VAL A 1 76 ? -11.704 3.697 16.804 1.00 98.50 76 VAL A CA 1
ATOM 626 C C . VAL A 1 76 ? -11.148 4.758 15.855 1.00 98.50 76 VAL A C 1
ATOM 628 O O . VAL A 1 76 ? -11.496 5.926 15.989 1.00 98.50 76 VAL A O 1
ATOM 631 N N . ALA A 1 77 ? -10.312 4.365 14.891 1.00 98.44 77 ALA A N 1
ATOM 632 C CA . ALA A 1 77 ? -9.872 5.236 13.808 1.00 98.44 77 ALA A CA 1
ATOM 633 C C . ALA A 1 77 ? -9.615 4.433 12.529 1.00 98.44 77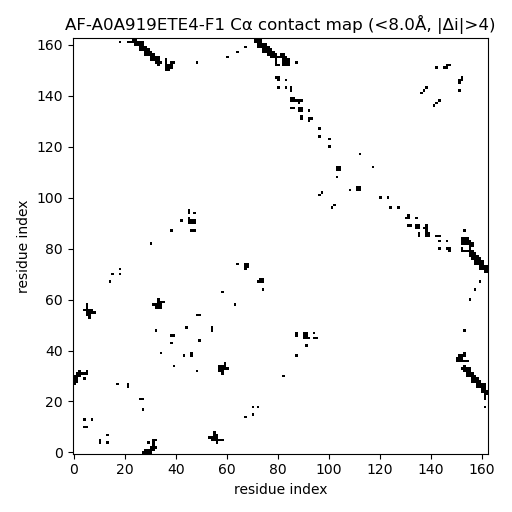 ALA A C 1
ATOM 635 O O . ALA A 1 77 ? -9.080 3.324 12.581 1.00 98.44 77 ALA A O 1
ATOM 636 N N . GLU A 1 78 ? -9.963 5.035 11.396 1.00 98.00 78 GLU A N 1
ATOM 637 C CA . GLU A 1 78 ? -9.639 4.577 10.049 1.00 98.00 78 GLU A CA 1
ATOM 638 C C . GLU A 1 78 ? -9.016 5.752 9.294 1.00 98.00 78 GLU A C 1
ATOM 640 O O . GLU A 1 78 ? -9.576 6.848 9.268 1.00 98.00 78 GLU A O 1
ATOM 645 N N . GLN A 1 79 ? -7.831 5.537 8.734 1.00 97.44 79 GLN A N 1
ATOM 646 C CA . GLN A 1 79 ? -7.006 6.571 8.121 1.00 97.44 79 GLN A CA 1
ATOM 647 C C . GLN A 1 79 ? -6.527 6.099 6.756 1.00 97.44 79 GLN A C 1
ATOM 649 O O . GLN A 1 79 ? -5.974 5.014 6.633 1.00 97.44 79 GLN A O 1
ATOM 654 N N . HIS A 1 80 ? -6.707 6.933 5.739 1.00 96.69 80 HIS A N 1
ATOM 655 C CA . H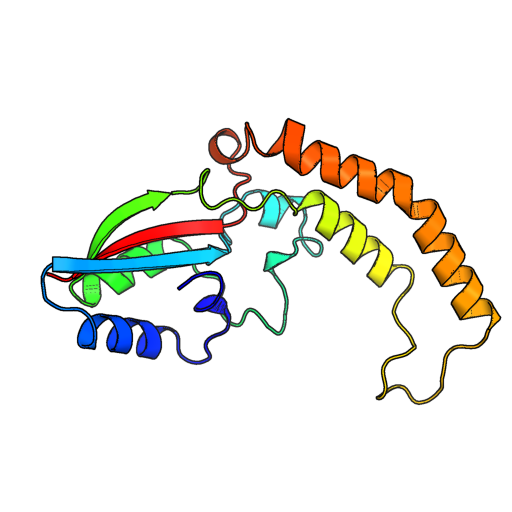IS A 1 80 ? -6.260 6.648 4.372 1.00 96.69 80 HIS A CA 1
ATOM 656 C C . HIS A 1 80 ? -5.221 7.671 3.924 1.00 96.69 80 HIS A C 1
ATOM 658 O O . HIS A 1 80 ? -4.181 7.324 3.372 1.00 96.69 80 HIS A O 1
ATOM 664 N N . ALA A 1 81 ? -5.458 8.959 4.179 1.00 94.81 81 ALA A N 1
ATOM 665 C CA . ALA A 1 81 ? -4.520 10.012 3.798 1.00 94.81 81 ALA A CA 1
ATOM 666 C C . ALA A 1 81 ? -3.202 9.916 4.587 1.00 94.81 81 ALA A C 1
ATOM 668 O O . ALA A 1 81 ? -2.127 10.111 4.030 1.00 94.81 81 ALA A O 1
ATOM 669 N N . GLU A 1 82 ? -3.288 9.590 5.876 1.00 94.25 82 GLU A N 1
ATOM 670 C CA . GLU A 1 82 ? -2.158 9.507 6.805 1.00 94.25 82 GLU A CA 1
ATOM 671 C C . GLU A 1 82 ? -1.345 8.221 6.656 1.00 94.25 82 GLU A C 1
ATOM 673 O O . GLU A 1 82 ? -0.190 8.182 7.078 1.00 94.25 82 GLU A O 1
ATOM 678 N N . ALA A 1 83 ? -1.960 7.180 6.094 1.00 96.00 83 ALA A N 1
ATOM 679 C CA . ALA A 1 83 ? -1.321 5.902 5.803 1.00 96.00 83 ALA A CA 1
ATOM 680 C C . ALA A 1 83 ? -0.663 5.881 4.413 1.00 96.00 83 ALA A C 1
ATOM 682 O O . ALA A 1 83 ? 0.100 4.974 4.115 1.00 96.00 83 ALA A O 1
ATOM 683 N N . HIS A 1 84 ? -0.945 6.868 3.556 1.00 97.00 84 HIS A N 1
ATOM 684 C CA . HIS A 1 84 ? -0.407 6.903 2.202 1.00 97.00 84 HIS A CA 1
ATOM 685 C C . HIS A 1 84 ? 1.112 7.121 2.183 1.00 97.00 84 HIS A C 1
ATOM 687 O O . HIS A 1 84 ? 1.604 8.145 2.670 1.00 97.00 84 HIS A O 1
ATOM 693 N N . ASP A 1 85 ? 1.830 6.215 1.517 1.00 95.69 85 ASP A N 1
ATOM 694 C CA . ASP A 1 85 ? 3.248 6.378 1.197 1.00 95.69 85 ASP A CA 1
ATOM 695 C C . ASP A 1 85 ? 3.415 6.974 -0.217 1.00 95.69 85 ASP A C 1
ATOM 697 O O . ASP A 1 85 ? 3.030 6.330 -1.195 1.00 95.69 85 ASP A O 1
ATOM 701 N N . PRO A 1 86 ? 3.950 8.199 -0.377 1.00 95.88 86 PRO A N 1
ATOM 702 C CA . PRO A 1 86 ? 4.067 8.865 -1.673 1.00 95.88 86 PRO A CA 1
ATOM 703 C C . PRO A 1 86 ? 5.247 8.313 -2.491 1.00 95.88 86 PRO A C 1
ATOM 705 O O . PRO A 1 86 ? 6.282 8.973 -2.641 1.00 95.88 86 PRO A O 1
ATOM 708 N N . VAL A 1 87 ? 5.084 7.096 -3.011 1.00 96.94 87 VAL A N 1
ATOM 709 C CA . VAL A 1 87 ? 6.096 6.381 -3.809 1.00 96.94 87 VAL A CA 1
ATOM 710 C C . VAL A 1 87 ? 5.526 5.661 -5.036 1.00 96.94 87 VAL A C 1
ATOM 712 O O . VAL A 1 87 ? 6.287 5.031 -5.768 1.00 96.94 87 VAL A O 1
ATOM 715 N N . ASP A 1 88 ? 4.212 5.711 -5.278 1.00 97.75 88 ASP A N 1
ATOM 716 C CA . ASP A 1 88 ? 3.564 4.919 -6.331 1.00 97.75 88 ASP A CA 1
ATOM 717 C C . ASP A 1 88 ? 4.040 5.276 -7.744 1.00 97.75 88 ASP A C 1
ATOM 719 O O . ASP A 1 88 ? 4.295 4.370 -8.539 1.00 97.75 88 ASP A O 1
ATOM 723 N N . LEU A 1 89 ? 4.181 6.565 -8.082 1.00 98.19 89 LEU A N 1
ATOM 724 C CA . LEU A 1 89 ? 4.645 6.968 -9.413 1.00 98.19 89 LEU A CA 1
ATOM 725 C C . LEU A 1 89 ? 6.119 6.617 -9.599 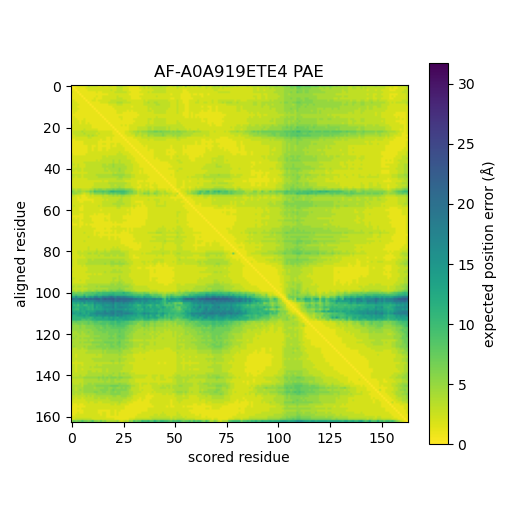1.00 98.19 89 LEU A C 1
ATOM 727 O O . LEU A 1 89 ? 6.498 6.093 -10.650 1.00 98.19 89 LEU A O 1
ATOM 731 N N . LEU A 1 90 ? 6.949 6.877 -8.584 1.00 98.44 90 LEU A N 1
ATOM 732 C CA . LEU A 1 90 ? 8.355 6.475 -8.588 1.00 98.44 90 LEU A CA 1
ATOM 733 C C . LEU A 1 90 ? 8.481 4.966 -8.819 1.00 98.44 90 LEU A C 1
ATOM 735 O O . LEU A 1 90 ? 9.235 4.527 -9.690 1.00 98.44 90 LEU A O 1
ATOM 739 N N . ALA A 1 91 ? 7.727 4.176 -8.061 1.00 97.69 91 ALA A N 1
ATOM 740 C CA . ALA A 1 91 ? 7.770 2.732 -8.152 1.00 97.69 91 ALA A CA 1
ATOM 741 C C . ALA A 1 91 ? 7.218 2.221 -9.487 1.00 97.69 91 ALA A C 1
ATOM 743 O O . ALA A 1 91 ? 7.796 1.303 -10.060 1.00 97.69 91 ALA A O 1
ATOM 744 N N . ALA A 1 92 ? 6.175 2.845 -10.039 1.00 98.12 92 ALA A N 1
ATOM 745 C CA . ALA A 1 92 ? 5.654 2.490 -11.354 1.00 98.12 92 ALA A CA 1
ATOM 746 C C . ALA A 1 92 ? 6.690 2.718 -12.465 1.00 98.12 92 ALA A C 1
ATOM 748 O O . ALA A 1 92 ? 6.887 1.843 -13.311 1.00 98.12 92 ALA A O 1
ATOM 749 N N . VAL A 1 93 ? 7.399 3.855 -12.441 1.00 98.06 93 VAL A N 1
ATOM 750 C CA . VAL A 1 93 ? 8.507 4.123 -13.373 1.00 98.06 93 VAL A CA 1
ATOM 751 C C . VAL A 1 93 ? 9.619 3.096 -13.179 1.00 98.06 93 VAL A C 1
ATOM 753 O O . VAL A 1 93 ? 10.104 2.527 -14.155 1.00 98.06 93 VAL A O 1
ATOM 756 N N . TRP A 1 94 ? 9.997 2.810 -11.932 1.00 96.88 94 TRP A N 1
ATOM 757 C CA . TRP A 1 94 ? 11.026 1.819 -11.630 1.00 96.88 94 TRP A CA 1
ATOM 758 C C . TRP A 1 94 ? 10.666 0.415 -12.133 1.00 96.88 94 TRP A C 1
ATOM 760 O O . TRP A 1 94 ? 11.485 -0.226 -12.786 1.00 96.88 94 TRP A O 1
ATOM 770 N N . LEU A 1 95 ? 9.443 -0.055 -11.885 1.00 95.50 95 LEU A N 1
ATOM 771 C CA . LEU A 1 95 ? 8.976 -1.368 -12.332 1.00 95.50 95 LEU A CA 1
ATOM 772 C C . LEU A 1 95 ? 8.887 -1.449 -13.862 1.00 95.50 95 LEU A C 1
ATOM 774 O O . LEU A 1 95 ? 9.261 -2.467 -14.442 1.00 95.50 95 LEU A O 1
ATOM 778 N N . ALA A 1 96 ? 8.460 -0.373 -14.530 1.00 95.81 96 ALA A N 1
ATOM 779 C CA . ALA A 1 96 ? 8.456 -0.308 -15.989 1.00 95.81 96 ALA A CA 1
ATOM 780 C C . ALA A 1 96 ? 9.878 -0.380 -16.575 1.00 95.81 96 ALA A C 1
ATOM 782 O O . ALA A 1 96 ? 10.096 -1.067 -17.575 1.00 95.81 96 ALA A O 1
ATOM 783 N N . LEU A 1 97 ? 10.852 0.283 -15.941 1.00 94.56 97 LEU A N 1
ATOM 784 C CA . LEU A 1 97 ? 12.265 0.208 -16.326 1.00 94.56 97 LEU A CA 1
ATOM 785 C C . LEU A 1 97 ? 12.854 -1.181 -16.082 1.00 94.56 97 LEU A C 1
ATOM 787 O O . LEU A 1 97 ? 13.551 -1.694 -16.952 1.00 94.56 97 LEU A O 1
ATOM 791 N N . ASP A 1 98 ? 12.569 -1.794 -14.931 1.00 91.62 98 ASP A N 1
ATOM 792 C CA . ASP A 1 98 ? 13.042 -3.142 -14.605 1.00 91.62 98 ASP A CA 1
ATOM 793 C C . ASP A 1 98 ? 12.451 -4.181 -15.568 1.00 91.62 98 ASP A C 1
ATOM 795 O O . ASP A 1 98 ? 13.150 -5.086 -16.001 1.00 91.62 98 ASP A O 1
ATOM 799 N N . HIS A 1 99 ? 11.209 -4.003 -16.022 1.00 91.44 99 HIS A N 1
ATOM 800 C CA . HIS A 1 99 ? 10.638 -4.846 -17.073 1.00 91.44 99 HIS A CA 1
ATOM 801 C C . HIS A 1 99 ? 11.283 -4.631 -18.452 1.00 91.44 99 HIS A C 1
ATOM 803 O O . HIS A 1 99 ? 11.452 -5.589 -19.202 1.00 91.44 99 HIS A O 1
ATOM 809 N N . ALA A 1 100 ? 11.627 -3.388 -18.806 1.00 91.06 100 ALA A N 1
ATOM 810 C CA . ALA A 1 100 ? 12.236 -3.061 -20.098 1.00 91.06 100 ALA A CA 1
ATOM 811 C C . ALA A 1 100 ? 13.728 -3.436 -20.176 1.00 91.06 100 ALA A C 1
ATOM 813 O O . ALA A 1 100 ? 14.223 -3.760 -21.254 1.00 91.06 100 ALA A O 1
ATOM 814 N N . ALA A 1 101 ? 14.438 -3.406 -19.046 1.00 88.94 101 ALA A N 1
ATOM 815 C CA . ALA A 1 101 ? 15.818 -3.865 -18.914 1.00 88.94 101 ALA A CA 1
ATOM 816 C C . ALA A 1 101 ? 15.994 -4.722 -17.644 1.00 88.94 101 ALA A C 1
ATOM 818 O O . ALA A 1 101 ? 16.551 -4.243 -16.639 1.00 88.94 101 ALA A O 1
ATOM 819 N N . PRO A 1 102 ? 15.540 -5.991 -17.697 1.00 82.75 102 PRO A N 1
ATOM 820 C CA . PRO A 1 102 ? 15.582 -6.912 -16.570 1.00 82.75 102 PRO A CA 1
ATOM 821 C C . PRO A 1 102 ? 16.975 -7.077 -15.976 1.00 82.75 102 PRO A C 1
ATOM 823 O O . PRO A 1 102 ? 18.003 -6.960 -16.646 1.00 82.75 102 PRO A O 1
ATOM 826 N N . ARG A 1 103 ? 17.013 -7.368 -14.676 1.00 77.88 103 ARG A N 1
ATOM 827 C CA . ARG A 1 103 ? 18.235 -7.807 -14.005 1.00 77.88 103 ARG A CA 1
ATOM 828 C C . ARG A 1 103 ? 18.587 -9.222 -14.457 1.00 77.88 103 ARG A C 1
ATOM 830 O O . ARG A 1 103 ? 17.864 -10.169 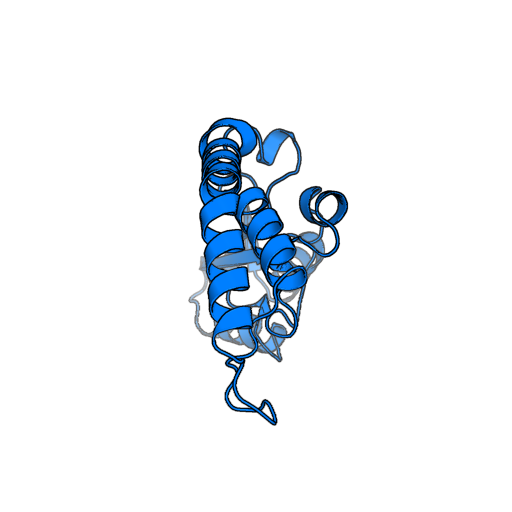-14.167 1.00 77.88 103 ARG A O 1
ATOM 837 N N . GLU A 1 104 ? 19.719 -9.361 -15.133 1.00 70.81 104 GLU A N 1
ATOM 838 C CA . GLU A 1 104 ? 20.261 -10.657 -15.563 1.00 70.81 104 GLU A CA 1
ATOM 839 C C . GLU A 1 104 ? 21.406 -11.157 -14.663 1.00 70.81 104 GLU A C 1
ATOM 841 O O . GLU A 1 104 ? 22.043 -12.165 -14.948 1.00 70.81 104 GLU A O 1
ATOM 846 N N . ASP A 1 105 ? 21.703 -10.466 -13.564 1.00 72.44 105 ASP A N 1
ATOM 847 C CA . ASP A 1 105 ? 22.754 -10.830 -12.609 1.00 72.44 105 ASP A CA 1
ATOM 848 C C . ASP A 1 105 ? 22.255 -11.697 -11.444 1.00 72.44 105 ASP A C 1
ATOM 850 O O . ASP A 1 105 ? 22.976 -11.910 -10.467 1.00 72.44 105 ASP A O 1
ATOM 854 N N . ALA A 1 106 ? 21.037 -12.232 -11.549 1.00 79.00 106 ALA A N 1
ATOM 855 C CA . ALA A 1 106 ? 20.499 -13.122 -10.538 1.00 79.00 106 ALA A CA 1
ATOM 856 C C . ALA A 1 106 ? 21.331 -14.419 -10.432 1.00 79.00 106 ALA A C 1
ATOM 858 O O . ALA A 1 106 ? 21.663 -15.030 -11.451 1.00 79.00 106 ALA A O 1
ATOM 859 N N . PRO A 1 107 ? 21.645 -14.890 -9.209 1.00 80.88 107 PRO A N 1
ATOM 860 C CA . PRO A 1 107 ? 22.554 -16.019 -8.998 1.00 80.88 107 PRO A CA 1
ATOM 861 C C . PRO A 1 107 ? 22.022 -17.357 -9.533 1.00 80.88 107 PRO A C 1
ATOM 863 O O . PRO A 1 107 ? 22.791 -18.304 -9.661 1.00 80.88 107 PRO A O 1
ATOM 866 N N . TRP A 1 108 ? 20.726 -17.439 -9.849 1.00 82.50 108 TRP A N 1
ATOM 867 C CA . TRP A 1 108 ? 20.066 -18.617 -10.418 1.00 82.50 108 TRP A CA 1
ATOM 868 C C . TRP A 1 108 ? 19.990 -18.613 -11.956 1.00 82.50 108 TRP A C 1
ATOM 870 O O . TRP A 1 108 ? 19.386 -19.517 -12.532 1.00 82.50 108 TRP A O 1
ATOM 880 N N . LEU A 1 109 ? 20.559 -17.612 -12.638 1.00 81.62 109 LEU A N 1
ATOM 881 C CA . LEU A 1 109 ? 20.583 -17.566 -14.103 1.00 81.62 109 LEU A CA 1
ATOM 882 C C . LEU A 1 109 ? 21.719 -18.425 -14.684 1.00 81.62 109 LEU A C 1
ATOM 884 O O . LEU A 1 109 ? 22.793 -18.521 -14.088 1.00 81.62 109 LEU A O 1
ATOM 888 N N . PRO A 1 110 ? 21.513 -19.036 -15.869 1.00 82.56 110 PRO A N 1
ATOM 889 C CA . PRO A 1 110 ? 22.463 -19.989 -16.448 1.00 82.56 110 PRO A CA 1
ATOM 890 C C . PRO A 1 110 ? 23.778 -19.341 -16.900 1.00 82.56 110 PRO A C 1
ATOM 892 O O . PRO A 1 110 ? 24.803 -20.014 -16.980 1.00 82.56 110 PRO A O 1
ATOM 895 N N . ALA A 1 111 ? 23.764 -18.041 -17.201 1.00 83.06 111 ALA A N 1
ATOM 896 C CA . ALA A 1 111 ? 24.938 -17.288 -17.614 1.00 83.06 111 ALA A CA 1
ATOM 897 C C . ALA A 1 111 ? 24.892 -15.866 -17.051 1.00 83.06 111 ALA A C 1
ATOM 899 O O . ALA A 1 111 ? 23.824 -15.288 -16.869 1.00 83.06 111 ALA A O 1
ATOM 900 N N . ARG A 1 112 ? 26.074 -15.291 -16.808 1.00 81.12 112 ARG A N 1
ATOM 901 C CA . ARG A 1 112 ? 26.207 -13.882 -16.420 1.00 81.12 112 ARG A CA 1
ATOM 902 C C . ARG A 1 112 ? 26.013 -12.975 -17.640 1.00 81.12 112 ARG A C 1
ATOM 904 O O . ARG A 1 112 ? 26.485 -13.328 -18.723 1.00 81.12 112 ARG A O 1
ATOM 911 N N . PRO A 1 113 ? 25.443 -11.771 -17.467 1.00 82.44 113 PRO A N 1
ATOM 912 C CA . PRO A 1 113 ? 25.223 -10.853 -18.572 1.00 82.44 113 PRO A CA 1
ATOM 913 C C . PRO A 1 113 ? 26.558 -10.364 -19.127 1.00 82.44 113 PRO A C 1
ATOM 915 O O . PRO A 1 113 ? 27.488 -10.036 -18.376 1.00 82.44 113 PRO A O 1
ATOM 918 N N . GLY A 1 114 ? 26.647 -10.285 -20.454 1.00 87.56 114 GLY A N 1
ATOM 919 C CA . GLY A 1 114 ? 27.814 -9.749 -21.151 1.00 87.56 114 GLY A CA 1
ATOM 920 C C . GLY A 1 114 ? 28.057 -8.262 -20.839 1.00 87.56 114 GLY A C 1
ATOM 921 O O . GLY A 1 114 ? 27.141 -7.547 -20.425 1.00 87.56 114 GLY A O 1
ATOM 922 N N . PRO A 1 115 ? 29.283 -7.748 -21.054 1.00 89.69 115 PRO A N 1
ATOM 923 C CA . PRO A 1 115 ? 29.632 -6.359 -20.743 1.00 89.69 115 PRO A CA 1
ATOM 924 C C . PRO A 1 115 ? 28.774 -5.334 -21.499 1.00 89.69 115 PRO A C 1
ATOM 926 O O . PRO A 1 115 ? 28.404 -4.316 -20.920 1.00 89.69 115 PRO A O 1
ATOM 929 N N . LEU A 1 116 ? 28.405 -5.621 -22.753 1.00 89.50 116 LEU A N 1
ATOM 930 C CA . LEU A 1 116 ? 27.545 -4.753 -23.565 1.00 89.50 116 LEU A CA 1
ATOM 931 C C . LEU A 1 116 ? 26.141 -4.614 -22.973 1.00 89.50 116 LEU A C 1
ATOM 933 O O . LEU A 1 116 ? 25.638 -3.502 -22.860 1.00 89.50 116 LEU A O 1
ATOM 937 N N . HIS A 1 117 ? 25.533 -5.723 -22.544 1.00 86.94 117 HIS A N 1
ATOM 938 C CA . HIS A 1 117 ? 24.214 -5.698 -21.915 1.00 86.94 117 HIS A CA 1
ATOM 939 C C . HIS A 1 117 ? 24.249 -4.893 -20.607 1.00 86.94 117 HIS A C 1
ATOM 941 O O . HIS A 1 117 ? 23.400 -4.033 -20.380 1.00 86.94 117 HIS A O 1
ATOM 947 N N . ARG A 1 118 ? 25.285 -5.091 -19.776 1.00 88.44 118 ARG A N 1
ATOM 948 C CA . ARG A 1 118 ? 25.477 -4.296 -18.550 1.00 88.44 118 ARG A CA 1
ATOM 949 C C . ARG A 1 118 ? 25.616 -2.801 -18.844 1.00 88.44 118 ARG A C 1
ATOM 951 O O . ARG A 1 118 ? 25.009 -1.994 -18.145 1.00 88.44 118 ARG A O 1
ATOM 958 N N . ALA A 1 119 ? 26.380 -2.435 -19.875 1.00 91.06 119 ALA A N 1
ATOM 959 C CA . ALA A 1 119 ? 26.544 -1.044 -20.292 1.00 91.06 119 ALA A CA 1
ATOM 960 C C . ALA A 1 119 ? 25.232 -0.441 -20.820 1.00 91.06 119 ALA A C 1
ATOM 962 O O . ALA A 1 119 ? 24.878 0.668 -20.429 1.00 91.06 119 ALA A O 1
ATOM 963 N N . ALA A 1 120 ? 24.478 -1.181 -21.640 1.00 90.62 120 ALA A N 1
ATOM 964 C CA . ALA A 1 120 ? 23.177 -0.752 -22.149 1.00 90.62 120 ALA A CA 1
ATOM 965 C C . ALA A 1 120 ? 22.163 -0.535 -21.016 1.00 90.62 120 ALA A C 1
ATOM 967 O O . ALA A 1 120 ? 21.512 0.507 -20.960 1.00 90.62 120 ALA A O 1
ATOM 968 N N . ARG A 1 121 ? 22.086 -1.468 -20.057 1.00 91.62 121 ARG A N 1
ATOM 969 C CA . ARG A 1 121 ? 21.236 -1.324 -18.869 1.00 91.62 121 ARG A CA 1
ATOM 970 C C . ARG A 1 121 ? 21.646 -0.119 -18.023 1.00 91.62 121 ARG A C 1
ATOM 972 O O . ARG A 1 121 ? 20.785 0.646 -17.601 1.00 91.62 121 ARG A O 1
ATOM 979 N N . ALA A 1 122 ? 22.945 0.080 -17.794 1.00 91.88 122 ALA A N 1
ATOM 980 C CA . ALA A 1 122 ? 23.443 1.245 -17.063 1.00 91.88 122 ALA A CA 1
ATOM 981 C C . ALA A 1 122 ? 23.080 2.560 -17.772 1.00 91.88 122 ALA A C 1
ATOM 983 O O . ALA A 1 122 ? 22.587 3.481 -17.126 1.00 91.88 122 ALA A O 1
ATOM 984 N N . ALA A 1 123 ? 23.257 2.628 -19.094 1.00 94.19 123 ALA A N 1
ATOM 985 C CA . ALA A 1 123 ? 22.877 3.789 -19.892 1.00 94.19 123 ALA A CA 1
ATOM 986 C C . ALA A 1 123 ? 21.369 4.072 -19.812 1.00 94.19 123 ALA A C 1
ATOM 988 O O . ALA A 1 123 ? 20.987 5.223 -19.621 1.00 94.19 123 ALA A O 1
ATOM 989 N N . LEU A 1 124 ? 20.519 3.039 -19.881 1.00 93.88 124 LEU A N 1
ATOM 990 C CA . LEU A 1 124 ? 19.070 3.196 -19.732 1.00 93.88 124 LEU A CA 1
ATOM 991 C C . LEU A 1 124 ? 18.694 3.728 -18.344 1.00 93.88 124 LEU A C 1
ATOM 993 O O . LEU A 1 124 ? 17.904 4.662 -18.244 1.00 93.88 124 LEU A O 1
ATOM 997 N N . LEU A 1 125 ? 19.271 3.170 -17.276 1.00 92.81 125 LEU A N 1
ATOM 998 C CA . LEU A 1 125 ? 18.999 3.629 -15.912 1.00 92.81 125 LEU A CA 1
ATOM 999 C C . LEU A 1 125 ? 19.436 5.081 -15.700 1.00 92.81 125 LEU A C 1
ATOM 1001 O O . LEU A 1 125 ? 18.693 5.855 -15.103 1.00 92.81 125 LEU A O 1
ATOM 1005 N N . LEU A 1 126 ? 20.604 5.465 -16.224 1.00 96.00 126 LEU A N 1
ATOM 1006 C CA . LEU A 1 126 ? 21.077 6.850 -16.185 1.00 96.00 126 LEU A CA 1
ATOM 1007 C C . LEU A 1 126 ? 20.153 7.781 -16.976 1.00 96.00 126 LEU A C 1
ATOM 1009 O O . LEU A 1 126 ? 19.781 8.843 -16.480 1.00 96.00 126 LEU A O 1
ATOM 1013 N N . ALA A 1 127 ? 19.729 7.367 -18.171 1.00 96.75 127 ALA A N 1
ATOM 1014 C CA . ALA A 1 127 ? 18.784 8.121 -18.989 1.00 96.75 127 ALA A CA 1
ATOM 1015 C C . ALA A 1 127 ? 17.404 8.265 -18.323 1.00 96.75 127 ALA A C 1
ATOM 1017 O O . ALA A 1 127 ? 16.696 9.233 -18.590 1.00 96.75 127 ALA A O 1
ATOM 1018 N N . ALA A 1 128 ? 17.029 7.339 -17.437 1.00 97.19 128 ALA A N 1
ATOM 1019 C CA . ALA A 1 128 ? 15.761 7.362 -16.718 1.00 97.19 128 ALA A CA 1
ATOM 1020 C C . ALA A 1 128 ? 15.777 8.191 -15.422 1.00 97.19 128 ALA A C 1
ATOM 1022 O O . ALA A 1 128 ? 14.711 8.450 -14.858 1.00 97.19 128 ALA A O 1
ATOM 1023 N N . VAL A 1 129 ? 16.946 8.653 -14.956 1.00 98.00 129 VAL A N 1
ATOM 1024 C CA . VAL A 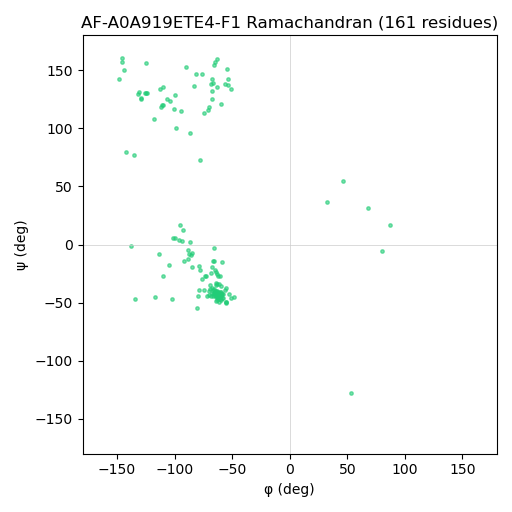1 129 ? 17.069 9.481 -13.741 1.00 98.00 129 VAL A CA 1
ATOM 1025 C C . VAL A 1 129 ? 16.120 10.687 -13.747 1.00 98.00 129 VAL A C 1
ATOM 1027 O O . VAL A 1 129 ? 15.439 10.879 -12.739 1.00 98.00 129 VAL A O 1
ATOM 1030 N N . PRO A 1 130 ? 15.980 11.471 -14.837 1.00 98.50 130 PRO A N 1
ATOM 1031 C CA . PRO A 1 130 ? 15.026 12.576 -14.867 1.00 98.50 130 PRO A CA 1
ATOM 1032 C C . PRO A 1 130 ? 13.586 12.122 -14.612 1.00 98.50 130 PRO A C 1
ATOM 1034 O O . PRO A 1 130 ? 12.892 12.746 -13.818 1.00 98.50 130 PRO A O 1
ATOM 1037 N N . ALA A 1 131 ? 13.152 11.006 -15.208 1.00 98.12 131 ALA A N 1
ATOM 1038 C CA . ALA A 1 131 ? 11.806 10.475 -15.006 1.00 98.12 131 ALA A CA 1
ATOM 1039 C C . ALA A 1 131 ? 11.577 10.016 -13.555 1.00 98.12 131 ALA A C 1
ATOM 1041 O O . ALA A 1 131 ? 10.534 10.320 -12.980 1.00 98.12 131 ALA A O 1
ATOM 1042 N N . LEU A 1 132 ? 12.561 9.349 -12.939 1.00 98.12 132 LEU A N 1
ATOM 1043 C CA . LEU A 1 132 ? 12.507 8.935 -11.529 1.00 98.12 132 LEU A CA 1
ATOM 1044 C C . LEU A 1 132 ? 12.444 10.144 -10.584 1.00 98.12 132 LEU A C 1
ATOM 1046 O O . LEU A 1 132 ? 11.659 10.154 -9.633 1.00 98.12 132 LEU A O 1
ATOM 1050 N N . LEU A 1 133 ? 13.235 11.187 -10.859 1.00 98.44 133 LEU A N 1
ATOM 1051 C CA . LEU A 1 133 ? 13.198 12.437 -10.100 1.00 98.44 133 LEU A CA 1
ATOM 1052 C C . LEU A 1 133 ? 11.845 13.132 -10.254 1.00 98.44 133 LEU A C 1
ATOM 1054 O O . LEU A 1 133 ? 11.232 13.490 -9.252 1.00 98.44 133 LEU A O 1
ATOM 1058 N N . THR A 1 134 ? 11.342 13.279 -11.481 1.00 98.56 134 THR A N 1
ATOM 1059 C CA . THR A 1 134 ? 10.023 13.869 -11.734 1.00 98.56 134 THR A CA 1
ATOM 1060 C C . THR A 1 134 ? 8.921 13.092 -11.022 1.00 98.56 134 THR A C 1
ATOM 1062 O O . THR A 1 134 ? 8.106 13.709 -10.344 1.00 98.56 134 THR A O 1
ATOM 1065 N N . ALA A 1 135 ? 8.919 11.760 -11.099 1.00 98.38 135 ALA A N 1
ATOM 1066 C CA . ALA A 1 135 ? 7.939 10.924 -10.410 1.00 98.38 135 ALA A CA 1
ATOM 1067 C C . ALA A 1 135 ? 7.998 11.104 -8.883 1.00 98.38 135 ALA A C 1
ATOM 1069 O O . ALA A 1 135 ? 6.969 11.340 -8.259 1.00 98.38 135 ALA A O 1
ATOM 1070 N N . THR A 1 136 ? 9.203 11.129 -8.301 1.00 98.25 136 THR A N 1
ATOM 1071 C CA . THR A 1 136 ? 9.407 11.389 -6.863 1.00 98.25 136 THR A CA 1
ATOM 1072 C C . THR A 1 136 ? 8.861 12.756 -6.444 1.00 98.25 136 THR A C 1
ATOM 1074 O O . THR A 1 136 ? 8.232 12.894 -5.393 1.00 98.25 136 THR A O 1
ATOM 1077 N N . LEU A 1 137 ? 9.116 13.794 -7.246 1.00 98.44 137 LEU A N 1
ATOM 1078 C CA . LEU A 1 137 ? 8.624 15.142 -6.971 1.00 98.44 137 LEU A CA 1
ATOM 1079 C C . LEU A 1 137 ? 7.095 15.209 -7.088 1.00 98.44 137 LEU A C 1
ATOM 1081 O O . LEU A 1 137 ? 6.449 15.821 -6.239 1.00 98.44 137 LEU A O 1
ATOM 1085 N N . LEU A 1 138 ? 6.511 14.554 -8.095 1.00 97.94 138 LEU A N 1
ATOM 1086 C CA . LEU A 1 138 ? 5.061 14.477 -8.264 1.00 97.94 138 LEU A CA 1
ATOM 1087 C C . LEU A 1 138 ? 4.399 13.747 -7.095 1.00 97.94 138 LEU A C 1
ATOM 1089 O O . LEU A 1 138 ? 3.456 14.289 -6.518 1.00 97.94 138 LEU A O 1
ATOM 1093 N N . ASP A 1 139 ? 4.917 12.586 -6.693 1.00 97.38 139 ASP A N 1
ATOM 1094 C CA . ASP A 1 139 ? 4.400 11.839 -5.545 1.00 97.38 139 ASP A CA 1
ATOM 1095 C C . ASP A 1 139 ? 4.383 12.714 -4.281 1.00 97.38 139 ASP A C 1
ATOM 1097 O O . ASP A 1 139 ? 3.358 12.857 -3.610 1.00 97.38 139 ASP A O 1
ATOM 1101 N N . ARG A 1 140 ? 5.509 13.370 -3.974 1.00 96.44 140 ARG A N 1
ATOM 1102 C CA . ARG A 1 140 ? 5.680 14.120 -2.720 1.00 96.44 140 ARG A CA 1
ATOM 1103 C C . ARG A 1 140 ? 4.932 15.445 -2.676 1.00 96.44 140 ARG A C 1
ATOM 1105 O O . ARG A 1 140 ? 4.439 15.809 -1.608 1.00 96.44 140 ARG A O 1
ATOM 1112 N N . PHE A 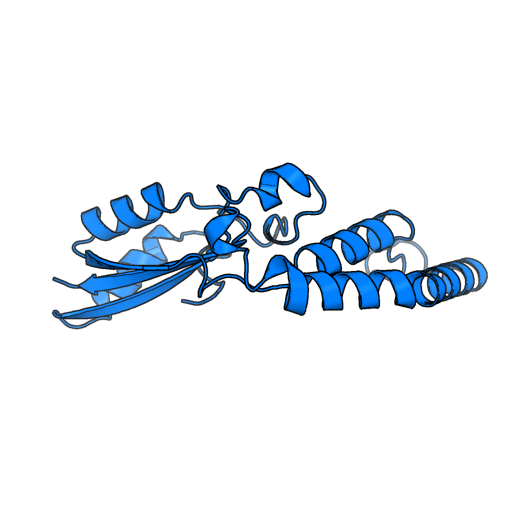1 141 ? 4.894 16.178 -3.787 1.00 97.38 141 PHE A N 1
ATOM 1113 C CA . PHE A 1 141 ? 4.433 17.568 -3.797 1.00 97.38 141 PHE A CA 1
ATOM 1114 C C . PHE A 1 141 ? 3.095 17.772 -4.507 1.00 97.38 141 PHE A C 1
ATOM 1116 O O . PHE A 1 141 ? 2.377 18.701 -4.150 1.00 97.38 141 PHE A O 1
ATOM 1123 N N . ALA A 1 142 ? 2.732 16.919 -5.468 1.00 95.25 142 ALA A N 1
ATOM 1124 C CA . ALA A 1 142 ? 1.464 17.036 -6.190 1.00 95.25 142 ALA A CA 1
ATOM 1125 C C . ALA A 1 142 ? 0.416 16.033 -5.686 1.00 95.25 142 ALA A C 1
ATOM 1127 O O . ALA A 1 142 ? -0.723 16.414 -5.418 1.00 95.25 142 ALA A O 1
ATOM 1128 N N . VAL A 1 143 ? 0.799 14.764 -5.524 1.00 95.31 143 VAL A N 1
ATOM 1129 C CA . VAL A 1 143 ? -0.121 13.679 -5.155 1.00 95.31 143 VAL A CA 1
ATOM 1130 C C . VAL A 1 143 ? -0.396 13.679 -3.660 1.00 95.31 143 VAL A C 1
ATOM 1132 O O . VAL A 1 143 ? -1.559 13.745 -3.269 1.00 95.31 143 VAL A O 1
ATOM 1135 N N . ARG A 1 144 ? 0.643 13.630 -2.815 1.00 95.06 144 ARG A N 1
ATOM 1136 C CA . ARG A 1 144 ? 0.502 13.477 -1.356 1.00 95.06 144 ARG A CA 1
ATOM 1137 C C . ARG A 1 144 ? -0.524 14.428 -0.715 1.00 95.06 144 ARG A C 1
ATOM 1139 O O . ARG A 1 144 ? -1.320 13.947 0.085 1.00 95.06 144 ARG A O 1
ATOM 1146 N N . PRO A 1 145 ? -0.577 15.738 -1.037 1.00 95.50 145 PRO A N 1
ATOM 1147 C CA . PRO A 1 145 ? -1.556 16.645 -0.425 1.00 95.50 145 PRO A CA 1
ATOM 1148 C C . PRO A 1 145 ? -3.010 16.363 -0.834 1.00 95.50 145 PRO A C 1
ATOM 1150 O O . PRO A 1 145 ? -3.944 16.825 -0.180 1.00 95.50 145 PRO A O 1
ATOM 1153 N N . LEU A 1 146 ? -3.208 15.646 -1.941 1.00 95.12 146 LEU A N 1
ATOM 1154 C CA . LEU A 1 146 ? -4.505 15.388 -2.560 1.00 95.12 146 LEU A CA 1
ATOM 1155 C C . LEU A 1 146 ? -4.911 13.908 -2.502 1.00 95.12 146 LEU A C 1
ATOM 1157 O O . LEU A 1 146 ? -6.056 13.598 -2.832 1.00 95.12 146 LEU A O 1
ATOM 1161 N N . SER A 1 147 ? -4.022 13.005 -2.075 1.00 93.88 147 SER A N 1
ATOM 1162 C CA . SER A 1 147 ? -4.190 11.551 -2.199 1.00 93.88 147 SER A CA 1
ATOM 1163 C C . SER A 1 147 ? -5.493 11.057 -1.574 1.00 93.88 147 SER A C 1
ATOM 1165 O O . SER A 1 147 ? -6.284 10.405 -2.253 1.00 93.88 147 SER A O 1
ATOM 1167 N N . GLY A 1 148 ? -5.786 11.466 -0.336 1.00 93.50 148 GLY A N 1
ATOM 1168 C CA . GLY A 1 148 ? -7.024 11.097 0.352 1.00 93.50 148 GLY A CA 1
ATOM 1169 C C . GLY A 1 148 ? -8.283 11.613 -0.352 1.00 93.50 148 GLY A C 1
ATOM 1170 O O . GLY A 1 148 ? -9.257 10.881 -0.492 1.00 93.50 148 GLY A O 1
ATOM 1171 N N . ARG A 1 149 ? -8.263 12.851 -0.873 1.00 94.19 149 ARG A N 1
ATOM 1172 C CA . ARG A 1 149 ? -9.413 13.436 -1.597 1.00 94.19 149 ARG A CA 1
ATOM 1173 C C . ARG A 1 149 ? -9.654 12.763 -2.943 1.00 94.19 149 ARG A C 1
ATOM 1175 O O . ARG A 1 149 ? -10.793 12.655 -3.388 1.00 94.19 149 ARG A O 1
ATOM 1182 N N . LEU A 1 150 ? -8.579 12.353 -3.607 1.00 94.19 150 LEU A N 1
ATOM 1183 C CA . LEU A 1 150 ? -8.631 11.730 -4.924 1.00 94.19 150 LEU A CA 1
ATOM 1184 C C . LEU A 1 150 ? -8.832 10.211 -4.854 1.00 94.19 150 LEU A C 1
ATOM 1186 O O . LEU A 1 150 ? -9.069 9.606 -5.899 1.00 94.19 150 LEU A O 1
ATOM 1190 N N . GLY A 1 151 ? -8.772 9.606 -3.662 1.00 95.62 151 GLY A N 1
ATOM 1191 C CA . GLY A 1 151 ? -8.814 8.153 -3.475 1.00 95.62 151 GLY A CA 1
ATOM 1192 C C . GLY A 1 151 ? -7.563 7.451 -4.009 1.00 95.62 151 GLY A C 1
ATOM 1193 O O . GLY A 1 151 ? -7.658 6.344 -4.529 1.00 95.62 151 GLY A O 1
ATOM 1194 N N . LEU A 1 152 ? -6.413 8.128 -3.958 1.00 96.75 152 LEU A N 1
ATOM 1195 C CA . LEU A 1 152 ? -5.108 7.629 -4.411 1.00 96.75 152 LEU A CA 1
ATOM 1196 C C . LEU A 1 152 ? -4.234 7.130 -3.251 1.00 96.75 152 LEU A C 1
ATOM 1198 O O . LEU A 1 152 ? -3.076 6.794 -3.463 1.00 96.75 152 LEU A O 1
ATOM 1202 N N . SER A 1 153 ? -4.753 7.093 -2.024 1.00 97.31 153 SER A N 1
ATOM 1203 C CA . SER A 1 153 ? -4.044 6.480 -0.902 1.00 97.31 153 SER A CA 1
ATOM 1204 C C . SER A 1 153 ? -3.778 5.009 -1.200 1.00 97.31 153 SER A C 1
ATOM 1206 O O . SER A 1 153 ? -4.704 4.262 -1.485 1.00 97.31 153 SER A O 1
ATOM 1208 N N . ASN A 1 154 ? -2.513 4.607 -1.201 1.00 96.81 154 ASN A N 1
ATOM 1209 C CA . ASN A 1 154 ? -2.070 3.247 -1.526 1.00 96.81 154 ASN A CA 1
ATOM 1210 C C . ASN A 1 154 ? -2.107 2.282 -0.331 1.00 96.81 154 ASN A C 1
ATOM 1212 O O . ASN A 1 154 ? -1.892 1.084 -0.501 1.00 96.81 154 ASN A O 1
ATOM 1216 N N . ALA A 1 155 ? -2.387 2.800 0.859 1.00 97.94 155 ALA A N 1
ATOM 1217 C CA . ALA A 1 155 ? -2.513 2.058 2.096 1.00 97.94 155 ALA A CA 1
ATOM 1218 C C . ALA A 1 155 ? -3.580 2.703 2.980 1.00 97.94 155 ALA A C 1
ATOM 1220 O O . ALA A 1 155 ? -3.877 3.898 2.861 1.00 97.94 155 ALA A O 1
ATOM 1221 N N . TYR A 1 156 ? -4.122 1.900 3.888 1.00 98.38 156 TYR A N 1
ATOM 1222 C CA . TYR A 1 156 ? -4.991 2.360 4.958 1.00 98.38 156 TYR A CA 1
ATOM 1223 C C . TYR A 1 156 ? -4.433 1.906 6.306 1.00 98.38 156 TYR A C 1
ATOM 1225 O O . TYR A 1 156 ? -3.710 0.913 6.413 1.00 98.38 156 TYR A O 1
ATOM 1233 N N . ARG A 1 157 ? -4.811 2.622 7.362 1.00 98.56 157 ARG A N 1
ATOM 1234 C CA . ARG A 1 157 ? -4.474 2.314 8.746 1.00 98.56 157 ARG A CA 1
ATOM 1235 C C . ARG A 1 157 ? -5.735 2.232 9.588 1.00 98.56 157 ARG A C 1
ATOM 1237 O O . ARG A 1 157 ? -6.558 3.144 9.585 1.00 98.56 157 ARG A O 1
ATOM 1244 N N . LEU A 1 158 ? -5.848 1.156 10.357 1.00 98.69 158 LEU A N 1
ATOM 1245 C CA . LEU A 1 158 ? -6.873 0.973 11.376 1.00 98.69 158 LEU A CA 1
ATOM 1246 C C . LEU A 1 158 ? -6.244 1.028 12.765 1.00 98.69 158 LEU A C 1
ATOM 1248 O O . LEU A 1 158 ? -5.222 0.391 13.025 1.00 98.69 158 LEU A O 1
ATOM 1252 N N . VAL A 1 159 ? -6.898 1.747 13.674 1.00 98.62 159 VAL A N 1
ATOM 1253 C CA . VAL A 1 159 ? -6.641 1.668 15.113 1.00 98.62 159 VAL A CA 1
ATOM 1254 C C . VAL A 1 159 ? -7.841 0.990 15.754 1.00 98.62 159 VAL A C 1
ATOM 1256 O O . VAL A 1 159 ? -8.966 1.480 15.654 1.00 98.62 159 VAL A O 1
ATOM 1259 N N . ALA A 1 160 ? -7.609 -0.142 16.406 1.00 98.56 160 ALA A N 1
ATOM 1260 C CA . ALA A 1 160 ? -8.641 -0.983 16.984 1.00 98.56 160 ALA A CA 1
ATOM 1261 C C . ALA A 1 160 ? -8.382 -1.195 18.477 1.00 98.56 160 ALA A C 1
ATOM 1263 O O . ALA A 1 160 ? -7.278 -1.541 18.878 1.00 98.56 160 ALA A O 1
ATOM 1264 N N . ARG A 1 161 ? -9.392 -0.977 19.314 1.00 98.56 161 ARG A N 1
ATOM 1265 C CA . ARG A 1 161 ? -9.314 -1.134 20.767 1.00 98.56 161 ARG A CA 1
ATOM 1266 C C . ARG A 1 161 ? -9.902 -2.476 21.185 1.00 98.56 161 ARG A C 1
ATOM 1268 O O . ARG A 1 161 ? -11.031 -2.772 20.796 1.00 98.56 161 ARG A O 1
ATOM 1275 N N . ARG A 1 162 ? -9.170 -3.268 21.969 1.00 97.81 162 ARG A N 1
ATOM 1276 C CA . ARG A 1 162 ? -9.675 -4.516 22.561 1.00 97.81 162 ARG A CA 1
ATOM 1277 C C . ARG A 1 162 ? -10.753 -4.187 23.598 1.00 97.81 162 ARG A C 1
ATOM 1279 O O . ARG A 1 162 ? -10.537 -3.289 24.417 1.00 97.81 162 ARG A O 1
ATOM 1286 N N . GLN A 1 163 ? -11.893 -4.875 23.538 1.00 92.00 163 GLN A N 1
ATOM 1287 C CA . GLN A 1 163 ? -12.940 -4.768 24.560 1.00 92.00 163 GLN A CA 1
ATOM 1288 C C . GLN A 1 163 ? -12.568 -5.510 25.848 1.00 92.00 163 GLN A C 1
ATOM 1290 O O . GLN A 1 163 ? -11.817 -6.512 25.784 1.00 92.00 163 GLN A O 1
#

Mean predicted aligned error: 3.71 Å

InterPro domains:
  IPR029063 S-adenosyl-L-methionine-dependent methyltransferase superfamily [G3DSA:3.40.50.150] (1-86)
  IPR029063 S-adenosyl-L-methionine-dependent methyltransferase superfamily [SSF53335] (1-99)

pLDDT: mean 95.14, std 5.15, range [70.81, 98.69]

Sequence (163 aa):
MFHYLEHSTDPDRELRAAHEALCPGGHLLIEVPDPESRYARLLGRWWLPWLQPQHLHLMPVANLRRRLADLGFTVVAEQHAEAHDPVDLLAAVWLALDHAAPREDAPWLPARPGPLHRAARAALLLAAVPALLTATLLDRFAVRPLSGRLGLSNAYRLVARRQ